Protein AF-A0A067Q78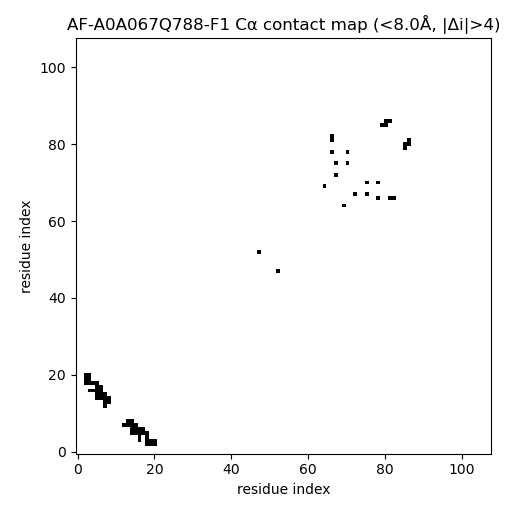8-F1 (afdb_monomer)

Organism: NCBI:txid933084

Mean predicted aligned error: 16.82 Å

Sequence (108 aa):
LLEHNPKINWQTYTLNLSRCPDTCQNQQGPISVQEEEHPAIIAVRAHGNKSIELAEKAVQGQKKKTLEEMVPREYWKYQRIFEKKASECFPIKHPWDNAIELKEGWKP

pLDDT: mean 80.87, std 11.92, range [52.56, 94.69]

Radius of gyration: 24.67 Å; Cα contacts (8 Å, |Δi|>4): 37; chains: 1; bounding box: 43×55×53 Å

Foldseek 3Di:
DQAQDWDADPVVRDTHRPRHDPPDPCPPDPPPPPPDPDPPDDPPPPDDDPVVVVVVVVCVPDDDDDLPRVDDPVCVVVSVCVDPVNVPDDDDDDPPDDDDDDDPPDDD

Secondary structure (DSSP, 8-state):
--TTPPEEETTTTEEE-----TT----------------S------PPPHHHHHHHHHHTTPPPPPHHHHS-GGGGGGHHHHSHHHHTSPPPP-TTPPP--PPTT---

Solvent-accessible surface area (backbone atoms only — not comparable to full-atom values): 7650 Å² total; per-residue (Å²): 134,74,69,68,48,61,51,71,39,83,89,79,72,44,80,39,80,83,36,71,56,92,86,55,86,75,76,74,63,84,80,79,75,73,87,67,82,75,65,97,69,78,81,77,73,86,65,77,53,75,68,51,57,50,52,51,57,66,49,64,88,58,79,84,74,53,68,76,77,69,45,59,79,92,49,54,93,49,47,66,60,74,35,69,76,50,62,72,48,80,75,82,89,52,97,83,59,83,77,88,81,77,62,90,90,72,76,136

Structure (mmCIF, N/CA/C/O backbone):
data_AF-A0A067Q788-F1
#
_entry.id   AF-A0A067Q788-F1
#
loop_
_atom_site.group_PDB
_atom_site.id
_atom_site.type_symbol
_atom_site.label_atom_id
_atom_site.label_alt_id
_atom_site.label_comp_id
_atom_site.label_asym_id
_atom_site.label_entity_id
_atom_site.label_seq_id
_atom_site.pdbx_PDB_ins_code
_atom_site.Cartn_x
_atom_site.Cartn_y
_atom_site.Cartn_z
_atom_site.occupancy
_atom_site.B_iso_or_equiv
_atom_site.auth_seq_id
_atom_site.auth_comp_id
_atom_site.auth_asym_id
_atom_site.auth_atom_id
_atom_site.pdbx_PDB_model_num
ATOM 1 N N . LEU A 1 1 ? -17.275 17.639 -16.705 1.00 56.12 1 LEU A N 1
ATOM 2 C CA . LEU A 1 1 ? -16.459 16.461 -17.097 1.00 56.12 1 LEU A CA 1
ATOM 3 C C . LEU A 1 1 ? -15.818 16.568 -18.487 1.00 56.12 1 LEU A C 1
ATOM 5 O O . LEU A 1 1 ? -15.053 15.679 -18.820 1.00 56.12 1 LEU A O 1
ATOM 9 N N . LEU A 1 2 ? -16.106 17.595 -19.303 1.00 68.25 2 LEU A N 1
ATOM 10 C CA . LEU A 1 2 ? -15.483 17.772 -20.632 1.00 68.25 2 LEU A CA 1
ATOM 11 C C . LEU A 1 2 ? -14.342 18.801 -20.650 1.00 68.25 2 LEU A C 1
ATOM 13 O O . LEU A 1 2 ? -13.524 18.797 -21.569 1.00 68.25 2 LEU A O 1
ATOM 17 N N . GLU A 1 3 ? -14.308 19.682 -19.656 1.00 74.19 3 GLU A N 1
ATOM 18 C CA . GLU A 1 3 ? -13.298 20.725 -19.502 1.00 74.19 3 GLU A CA 1
ATOM 19 C C . GLU A 1 3 ? -12.023 20.139 -18.893 1.00 74.19 3 GLU A C 1
ATOM 21 O O . GLU A 1 3 ? -12.096 19.221 -18.079 1.00 74.19 3 GLU A O 1
ATOM 26 N N . HIS A 1 4 ? -10.865 20.654 -19.306 1.00 75.44 4 HIS A N 1
ATOM 27 C CA . HIS A 1 4 ? -9.527 20.231 -18.872 1.00 75.44 4 HIS A CA 1
ATOM 28 C C . HIS A 1 4 ? -9.091 18.816 -19.250 1.00 75.44 4 HIS A C 1
ATOM 30 O O . HIS A 1 4 ? -7.978 18.409 -18.919 1.00 75.44 4 HIS A O 1
ATOM 36 N N . ASN A 1 5 ? -9.903 18.078 -20.004 1.00 82.31 5 ASN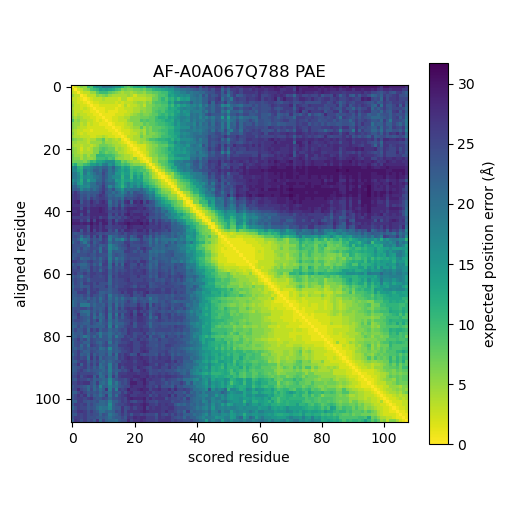 A N 1
ATOM 37 C CA . ASN A 1 5 ? -9.512 16.746 -20.437 1.00 82.31 5 ASN A CA 1
ATOM 38 C C . ASN A 1 5 ? -8.444 16.822 -21.542 1.00 82.31 5 ASN A C 1
ATOM 40 O O . ASN A 1 5 ? -8.693 17.435 -22.590 1.00 82.31 5 ASN A O 1
ATOM 44 N N . PRO A 1 6 ? -7.288 16.157 -21.371 1.00 84.06 6 PRO A N 1
ATOM 45 C CA . PRO A 1 6 ? -6.307 16.034 -22.437 1.00 84.06 6 PRO A CA 1
ATOM 46 C C . PRO A 1 6 ? -6.881 15.234 -23.610 1.00 84.06 6 PRO A C 1
ATOM 48 O O . PRO A 1 6 ? -7.666 14.299 -23.440 1.00 84.06 6 PRO A O 1
ATOM 51 N N . LYS A 1 7 ? -6.435 15.560 -24.823 1.00 83.94 7 LYS A N 1
ATOM 52 C CA . LYS A 1 7 ? -6.546 14.655 -25.969 1.00 83.94 7 LYS A CA 1
ATOM 53 C C . LYS A 1 7 ? -5.343 13.720 -25.936 1.00 83.94 7 LYS A C 1
ATOM 55 O O . LYS A 1 7 ? -4.210 14.184 -26.051 1.00 83.94 7 LYS A O 1
ATOM 60 N N . ILE A 1 8 ? -5.600 12.427 -25.766 1.00 90.12 8 ILE A N 1
ATOM 61 C CA . ILE A 1 8 ? -4.570 11.386 -25.725 1.00 90.12 8 ILE A CA 1
ATOM 62 C C . ILE A 1 8 ? -4.675 10.557 -27.003 1.00 90.12 8 ILE A C 1
ATOM 64 O O . ILE A 1 8 ? -5.757 10.069 -27.333 1.00 90.12 8 ILE A O 1
ATOM 68 N N . ASN A 1 9 ? -3.559 10.387 -27.708 1.00 87.81 9 ASN A N 1
ATOM 69 C CA . ASN A 1 9 ? -3.432 9.420 -28.790 1.00 87.81 9 ASN A CA 1
ATOM 70 C C . ASN A 1 9 ? -2.414 8.348 -28.388 1.00 87.81 9 ASN A C 1
ATOM 72 O O . ASN A 1 9 ? -1.215 8.605 -28.318 1.00 87.81 9 ASN A O 1
ATOM 76 N N . TRP A 1 10 ? -2.916 7.138 -28.149 1.00 88.56 10 TRP A N 1
ATOM 77 C CA . TRP A 1 10 ? -2.119 5.990 -27.720 1.00 88.56 10 TRP A CA 1
ATOM 78 C C . TRP A 1 10 ? -1.291 5.352 -28.841 1.00 88.56 10 TRP A C 1
ATOM 80 O O . TRP A 1 10 ? -0.302 4.697 -28.547 1.00 88.56 10 TRP A O 1
ATOM 90 N N . GLN A 1 11 ? -1.664 5.539 -30.111 1.00 85.25 11 GLN A N 1
ATOM 91 C CA . GLN A 1 11 ? -0.912 4.994 -31.249 1.00 85.25 11 GLN A CA 1
ATOM 92 C C . GLN A 1 11 ? 0.338 5.823 -31.538 1.00 85.25 11 GLN A C 1
ATOM 94 O O . GLN A 1 11 ? 1.384 5.283 -31.879 1.00 85.25 11 GLN A O 1
ATOM 99 N N . THR A 1 12 ? 0.224 7.142 -31.391 1.00 90.38 12 THR A N 1
ATOM 100 C CA . THR A 1 12 ? 1.338 8.073 -31.598 1.00 90.38 12 THR A CA 1
ATOM 101 C C . THR A 1 12 ? 2.015 8.487 -30.295 1.00 90.38 12 THR A C 1
ATOM 103 O O . THR A 1 12 ? 2.940 9.289 -30.335 1.00 90.38 12 THR A O 1
ATOM 106 N N . TYR A 1 13 ? 1.539 7.991 -29.147 1.00 76.94 13 TYR A N 1
ATOM 107 C CA . TYR A 1 13 ? 2.001 8.364 -27.805 1.00 76.94 13 TYR A CA 1
ATOM 108 C C . TYR A 1 13 ? 2.017 9.881 -27.559 1.00 76.94 13 TYR A C 1
ATOM 110 O O . TYR A 1 13 ? 2.940 10.418 -26.950 1.00 76.94 13 TYR A O 1
ATOM 118 N N . THR A 1 14 ? 0.989 10.594 -28.029 1.00 82.94 14 THR A N 1
ATOM 119 C CA . THR A 1 14 ? 0.900 12.051 -27.864 1.00 82.94 14 THR A CA 1
ATOM 120 C C . THR A 1 14 ? -0.164 12.445 -26.846 1.00 82.94 14 THR A C 1
ATOM 122 O O . THR A 1 14 ? -1.265 11.890 -26.806 1.00 82.94 14 THR A O 1
ATOM 125 N N . LEU A 1 15 ? 0.169 13.444 -26.025 1.00 83.56 15 LEU A N 1
ATOM 126 C CA . LEU A 1 15 ? -0.716 14.050 -25.035 1.00 83.56 15 LEU A CA 1
ATOM 127 C C . LEU A 1 15 ? -0.821 15.546 -25.321 1.00 83.56 15 LEU A C 1
ATOM 129 O O . LEU A 1 15 ? 0.186 16.245 -25.386 1.00 83.56 15 LEU A O 1
ATOM 133 N N . ASN A 1 16 ? -2.044 16.045 -25.495 1.00 80.81 16 ASN A N 1
ATOM 134 C CA . ASN A 1 16 ? -2.282 17.440 -25.840 1.00 80.81 16 ASN A CA 1
ATOM 135 C C . ASN A 1 16 ? -3.334 18.084 -24.923 1.00 80.81 16 ASN A C 1
ATOM 137 O O . ASN A 1 16 ? -4.472 17.621 -24.833 1.00 80.81 16 ASN A O 1
ATOM 141 N N . LEU A 1 17 ? -2.961 19.189 -24.278 1.00 76.69 17 LEU A N 1
ATOM 142 C CA . LEU A 1 17 ? -3.788 19.930 -23.319 1.00 76.69 17 LEU A CA 1
ATOM 143 C C . LEU A 1 17 ? -4.579 21.065 -24.000 1.00 76.69 17 LEU A C 1
ATOM 145 O O . LEU A 1 17 ? -4.540 22.211 -23.573 1.00 76.69 17 LEU A O 1
ATOM 149 N N . SER A 1 18 ? -5.298 20.752 -25.082 1.00 75.31 18 SER A N 1
ATOM 150 C CA . SER A 1 18 ? -6.018 21.745 -25.911 1.00 75.31 18 SER A CA 1
ATOM 151 C C . SER A 1 18 ? -7.383 22.190 -25.379 1.00 75.31 18 SER A C 1
ATOM 153 O O . SER A 1 18 ? -8.029 23.020 -26.012 1.00 75.31 18 SER A O 1
ATOM 155 N N . ARG A 1 19 ? -7.877 21.629 -24.269 1.00 75.50 19 ARG A N 1
ATOM 156 C CA . ARG A 1 19 ? -9.241 21.885 -23.769 1.00 75.50 19 ARG A CA 1
ATOM 157 C C . ARG A 1 19 ? -9.229 22.657 -22.449 1.00 75.50 19 ARG A C 1
ATOM 159 O O . ARG A 1 19 ? -9.648 22.126 -21.426 1.00 75.50 19 ARG A O 1
ATOM 166 N N . CYS A 1 20 ? -8.743 23.894 -22.474 1.00 75.94 20 CYS A N 1
ATOM 167 C CA . CYS A 1 20 ? -8.823 24.823 -21.345 1.00 75.94 20 CYS A CA 1
ATOM 168 C C . CYS A 1 20 ? -9.952 25.840 -21.620 1.00 75.94 20 CYS A C 1
ATOM 170 O O . CYS A 1 20 ? -9.874 26.508 -22.649 1.00 75.94 20 CYS A O 1
ATOM 172 N N . PRO A 1 21 ? -11.020 25.924 -20.802 1.00 79.00 21 PRO A N 1
ATOM 173 C CA . PRO A 1 21 ? -12.054 26.944 -20.965 1.00 79.00 21 PRO A CA 1
ATOM 174 C C . PRO A 1 21 ? -11.510 28.336 -20.613 1.00 79.00 21 PRO A C 1
ATOM 176 O O . PRO A 1 21 ? -10.644 28.463 -19.749 1.00 79.00 21 PRO A O 1
ATOM 179 N N . ASP A 1 22 ? -12.067 29.386 -21.220 1.00 74.88 22 ASP A N 1
ATOM 180 C CA . ASP A 1 22 ? -11.625 30.779 -21.014 1.00 74.88 22 ASP A CA 1
ATOM 181 C C . ASP A 1 22 ? -11.846 31.283 -19.577 1.00 74.88 22 ASP A C 1
ATOM 183 O O . ASP A 1 22 ? -11.195 32.220 -19.118 1.00 74.88 22 ASP A O 1
ATOM 187 N N . THR A 1 23 ? -12.748 30.642 -18.832 1.00 79.19 23 THR A N 1
ATOM 188 C CA . THR A 1 23 ? -12.967 30.888 -17.400 1.00 79.19 23 THR A CA 1
ATOM 189 C C . THR A 1 23 ? -11.885 30.268 -16.513 1.00 79.19 23 THR A C 1
ATOM 191 O O . THR A 1 23 ? -11.885 30.495 -15.300 1.00 79.19 23 THR A O 1
ATOM 194 N N . CYS A 1 24 ? -10.961 29.482 -17.075 1.00 75.19 24 CYS A N 1
ATOM 195 C CA . CYS A 1 24 ? -9.891 28.872 -16.309 1.00 75.19 24 CYS A CA 1
ATOM 196 C C . CYS A 1 24 ? -8.857 29.920 -15.890 1.00 75.19 24 CYS A C 1
ATOM 198 O O . CYS A 1 24 ? -8.154 30.512 -16.705 1.00 75.19 24 CYS A O 1
ATOM 200 N N . GLN A 1 25 ? -8.706 30.092 -14.580 1.00 72.38 25 GLN A N 1
ATOM 201 C CA . GLN A 1 25 ? -7.728 31.006 -13.986 1.00 72.38 25 GLN A CA 1
ATOM 202 C C . GLN A 1 25 ? -6.288 30.474 -14.041 1.00 72.38 25 GLN A C 1
ATOM 204 O O . GLN A 1 25 ? -5.364 31.144 -13.581 1.00 72.38 25 GLN A O 1
ATOM 209 N N . ASN A 1 26 ? -6.071 29.283 -14.605 1.00 67.25 26 ASN A N 1
ATOM 210 C CA . ASN A 1 26 ? -4.745 28.709 -14.766 1.00 67.25 26 ASN A CA 1
ATOM 211 C C . ASN A 1 26 ? -4.087 29.272 -16.036 1.00 67.25 26 ASN A C 1
ATOM 213 O O . ASN A 1 26 ? -3.987 28.608 -17.062 1.00 67.25 26 ASN A O 1
ATOM 217 N N . GLN A 1 27 ? -3.665 30.537 -15.964 1.00 62.28 27 GLN A N 1
ATOM 218 C CA . GLN A 1 27 ? -2.982 31.262 -17.046 1.00 62.28 27 GLN A CA 1
ATOM 219 C C . GLN A 1 27 ? -1.497 30.895 -17.170 1.00 62.28 27 GLN A C 1
ATOM 221 O O . GLN A 1 27 ? -0.714 31.627 -17.775 1.00 62.28 27 GLN A O 1
ATOM 226 N N . GLN A 1 28 ? -1.078 29.785 -16.563 1.00 62.44 28 GLN A N 1
ATOM 227 C CA . GLN A 1 28 ? 0.277 29.289 -16.722 1.00 62.44 28 GLN A CA 1
ATOM 228 C C . GLN A 1 28 ? 0.410 28.860 -18.183 1.00 62.44 28 GLN A C 1
ATOM 230 O O . GLN A 1 28 ? -0.128 27.833 -18.598 1.00 62.44 28 GLN A O 1
ATOM 235 N N . GLY A 1 29 ? 1.073 29.702 -18.981 1.00 59.28 29 GLY A N 1
ATOM 236 C CA . GLY A 1 29 ? 1.509 29.339 -20.322 1.00 59.28 29 GLY A CA 1
ATOM 237 C C . GLY A 1 29 ? 2.316 28.036 -20.286 1.00 59.28 29 GLY A C 1
ATOM 238 O O . GLY A 1 29 ? 2.701 27.581 -19.204 1.00 59.28 29 GLY A O 1
ATOM 239 N N . PRO A 1 30 ? 2.569 27.407 -21.447 1.00 58.41 30 PRO A N 1
ATOM 240 C CA . PRO A 1 30 ? 3.397 26.210 -21.496 1.00 58.41 30 PRO A CA 1
ATOM 241 C C . PRO A 1 30 ? 4.678 26.469 -20.706 1.00 58.41 30 PRO A C 1
ATOM 243 O O . PRO A 1 30 ? 5.378 27.449 -20.957 1.00 58.41 30 PRO A O 1
ATOM 246 N N . ILE A 1 31 ? 4.929 25.630 -19.699 1.00 58.09 31 ILE A N 1
ATOM 247 C CA . ILE A 1 31 ? 6.154 25.703 -18.913 1.00 58.09 31 ILE A CA 1
ATOM 248 C C . ILE A 1 31 ? 7.289 25.524 -19.914 1.00 58.09 31 ILE A C 1
ATOM 250 O O . ILE A 1 31 ? 7.437 24.451 -20.500 1.00 58.09 31 ILE A O 1
ATOM 254 N N . SER A 1 32 ? 8.059 26.584 -20.140 1.00 52.56 32 SER A N 1
ATOM 255 C CA . SER A 1 32 ? 9.314 26.509 -20.871 1.00 52.56 32 SER A CA 1
ATOM 256 C C . SER A 1 32 ? 10.267 25.694 -20.008 1.00 52.56 32 SER A C 1
ATOM 258 O O . SER A 1 32 ? 10.936 26.237 -19.130 1.00 52.56 32 SER A O 1
ATOM 260 N N . VAL A 1 33 ? 10.267 24.374 -20.192 1.00 56.91 33 VAL A N 1
ATOM 261 C CA . VAL A 1 33 ? 11.291 23.513 -19.609 1.00 56.91 33 VAL A CA 1
ATOM 262 C C . VAL A 1 33 ? 12.580 23.916 -20.307 1.00 56.91 33 VAL A C 1
ATOM 264 O O . VAL A 1 33 ? 12.785 23.601 -21.475 1.00 56.91 33 VAL A O 1
ATOM 267 N N . GLN A 1 34 ? 13.398 24.713 -19.626 1.00 58.59 34 GLN A N 1
ATOM 268 C CA . GLN A 1 34 ? 14.776 24.903 -20.041 1.00 58.59 34 GLN A CA 1
ATOM 269 C C . GLN A 1 34 ? 15.405 23.512 -19.990 1.00 58.59 34 GLN A C 1
ATOM 271 O O . GLN A 1 34 ? 15.327 22.836 -18.962 1.00 58.59 34 GLN A O 1
ATOM 276 N N . GLU A 1 35 ? 15.904 23.044 -21.131 1.00 57.28 35 GLU A N 1
ATOM 277 C CA . GLU A 1 35 ? 16.574 21.753 -21.273 1.00 57.28 35 GLU A CA 1
ATOM 278 C C . GLU A 1 35 ? 17.938 21.862 -20.578 1.00 57.28 35 GLU A C 1
ATOM 280 O O . GLU A 1 35 ? 18.983 22.045 -21.191 1.00 57.28 35 GLU A O 1
ATOM 285 N N . GLU A 1 36 ? 17.897 21.888 -19.249 1.00 62.00 36 GLU A N 1
ATOM 286 C CA . GLU A 1 36 ? 19.062 21.890 -18.378 1.00 62.00 36 GLU A CA 1
ATOM 287 C C . GLU A 1 36 ? 19.654 20.481 -18.445 1.00 62.00 36 GLU A C 1
ATOM 289 O O . GLU A 1 36 ? 19.032 19.532 -17.954 1.00 62.00 36 GLU A O 1
ATOM 294 N N . GLU A 1 37 ? 20.822 20.337 -19.086 1.00 61.69 37 GLU A N 1
ATOM 295 C CA . GLU A 1 37 ? 21.521 19.058 -19.229 1.00 61.69 37 GLU A CA 1
ATOM 296 C C . GLU A 1 37 ? 21.561 18.319 -17.889 1.00 61.69 37 GLU A C 1
ATOM 298 O O . GLU A 1 37 ? 22.189 18.748 -16.918 1.00 61.69 37 GLU A O 1
ATOM 303 N N . HIS A 1 38 ? 20.826 17.212 -17.816 1.00 56.19 38 HIS A N 1
ATOM 304 C CA . HIS A 1 38 ? 20.697 16.459 -16.584 1.00 56.19 38 HIS A CA 1
ATOM 305 C C . HIS A 1 38 ? 22.046 15.811 -16.249 1.00 56.19 38 HIS A C 1
ATOM 307 O O . HIS A 1 38 ? 22.535 14.990 -17.032 1.00 56.19 38 HIS A O 1
ATOM 313 N N . PRO A 1 39 ? 22.666 16.121 -15.095 1.00 61.84 39 PRO A N 1
ATOM 314 C CA . PRO A 1 39 ? 23.880 15.434 -14.694 1.00 61.84 39 PRO A CA 1
ATOM 315 C C . PRO A 1 39 ? 23.571 13.943 -14.522 1.00 61.84 39 PRO A C 1
ATOM 317 O O . PRO A 1 39 ? 22.582 13.572 -13.890 1.00 61.84 39 PRO A O 1
ATOM 320 N N . ALA A 1 40 ? 24.449 13.085 -15.047 1.00 65.06 40 ALA A N 1
ATOM 321 C CA . ALA A 1 40 ? 24.305 11.623 -15.051 1.00 65.06 40 ALA A CA 1
ATOM 322 C C . ALA A 1 40 ? 24.162 10.980 -13.652 1.00 65.06 40 ALA A C 1
ATOM 324 O O . ALA A 1 40 ? 23.937 9.777 -13.539 1.00 65.06 40 ALA A O 1
ATOM 325 N N . ILE A 1 41 ? 24.293 11.762 -12.577 1.00 62.22 41 ILE A N 1
ATOM 326 C CA . ILE A 1 41 ? 24.146 11.320 -11.194 1.00 62.22 41 ILE A CA 1
ATOM 327 C C . ILE A 1 41 ? 23.258 12.329 -10.462 1.00 62.22 41 ILE A C 1
ATOM 329 O O . ILE A 1 41 ? 23.723 13.352 -9.957 1.00 62.22 41 ILE A O 1
ATOM 333 N N . ILE A 1 42 ? 21.964 12.023 -10.374 1.00 61.66 42 ILE A N 1
ATOM 334 C CA . ILE A 1 42 ? 21.065 12.704 -9.442 1.00 61.66 42 ILE A CA 1
ATOM 335 C C . ILE A 1 42 ? 21.396 12.156 -8.055 1.00 61.66 42 ILE A C 1
ATOM 337 O O . ILE A 1 42 ? 21.022 11.036 -7.707 1.00 61.66 42 ILE A O 1
ATOM 341 N N . ALA A 1 43 ? 22.104 12.939 -7.243 1.00 63.12 43 ALA A N 1
ATOM 342 C CA . ALA A 1 43 ? 22.204 12.666 -5.818 1.00 63.12 43 ALA A CA 1
ATOM 343 C C . ALA A 1 43 ? 20.811 12.867 -5.203 1.00 63.12 43 ALA A C 1
ATOM 345 O O . ALA A 1 43 ? 20.452 13.971 -4.790 1.00 63.12 43 ALA A O 1
ATOM 346 N N . VAL A 1 44 ? 19.998 11.806 -5.181 1.00 59.75 44 VAL A N 1
ATOM 347 C CA . VAL A 1 44 ? 18.705 11.804 -4.495 1.00 59.75 44 VAL A CA 1
ATOM 348 C C . VAL A 1 44 ? 19.003 11.942 -3.012 1.00 59.75 44 VAL A C 1
ATOM 350 O O . VAL A 1 44 ? 19.297 10.980 -2.306 1.00 59.75 44 VAL A O 1
ATOM 353 N N . ARG A 1 45 ? 18.988 13.182 -2.532 1.00 57.62 45 ARG A N 1
ATOM 354 C CA . ARG A 1 45 ? 19.052 13.479 -1.109 1.00 57.62 45 ARG A CA 1
ATOM 355 C C . ARG A 1 45 ? 17.774 12.890 -0.514 1.00 57.62 45 ARG A C 1
ATOM 357 O O . ARG A 1 45 ? 16.707 13.468 -0.686 1.00 57.62 45 ARG A O 1
ATOM 364 N N . ALA A 1 46 ? 17.874 11.726 0.128 1.00 64.69 46 ALA A N 1
ATOM 365 C CA . ALA A 1 46 ? 16.755 11.022 0.757 1.00 64.69 46 ALA A CA 1
ATOM 366 C C . ALA A 1 46 ? 16.281 11.741 2.035 1.00 64.69 46 ALA A C 1
ATOM 368 O O . ALA A 1 46 ? 16.195 11.154 3.108 1.00 64.69 46 ALA A O 1
ATOM 369 N N . HIS A 1 47 ? 16.025 13.046 1.942 1.00 68.19 47 HIS A N 1
ATOM 370 C CA . HIS A 1 47 ? 15.276 13.756 2.966 1.00 68.19 47 HIS A CA 1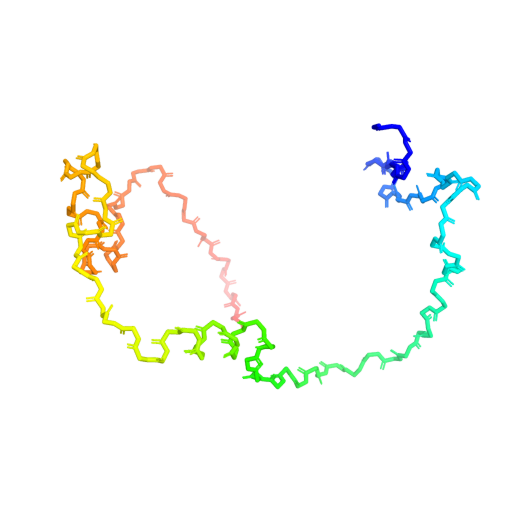
ATOM 371 C C . HIS A 1 47 ? 13.808 13.390 2.795 1.00 68.19 47 HIS A C 1
ATOM 373 O O . HIS A 1 47 ? 13.292 13.383 1.674 1.00 68.19 47 HIS A O 1
ATOM 379 N N . GLY A 1 48 ? 13.139 13.073 3.902 1.00 75.38 48 GLY A N 1
ATOM 380 C CA . GLY A 1 48 ? 11.693 12.894 3.893 1.00 75.38 48 GLY A CA 1
ATOM 381 C C . GLY A 1 48 ? 11.021 14.135 3.304 1.00 75.38 48 GLY A C 1
ATOM 382 O O . GLY A 1 48 ? 11.446 15.265 3.544 1.00 75.38 48 GLY A O 1
ATOM 383 N N . ASN A 1 49 ? 9.989 13.940 2.485 1.00 84.00 49 ASN A N 1
ATOM 384 C CA . ASN A 1 49 ? 9.229 15.072 1.967 1.00 84.00 49 ASN A CA 1
ATOM 385 C C . ASN A 1 49 ? 8.420 15.739 3.103 1.00 84.00 49 ASN A C 1
ATOM 387 O O . ASN A 1 49 ? 8.222 15.168 4.178 1.00 84.00 49 ASN A O 1
ATOM 391 N N . LYS A 1 50 ? 7.894 16.945 2.858 1.00 90.75 50 LYS A N 1
ATOM 392 C CA . LYS A 1 50 ? 7.068 17.660 3.848 1.00 90.75 50 LYS A CA 1
ATOM 393 C C . LYS A 1 50 ? 5.840 16.872 4.307 1.00 90.75 50 LYS A C 1
ATOM 395 O O . LYS A 1 50 ? 5.419 17.034 5.447 1.00 90.75 50 LYS A O 1
ATOM 400 N N . SER A 1 51 ? 5.300 15.993 3.462 1.00 87.94 51 SER A N 1
ATOM 401 C CA . SER A 1 51 ? 4.198 15.108 3.848 1.00 87.94 51 SER A CA 1
ATOM 402 C C . SER A 1 51 ? 4.618 14.085 4.908 1.00 87.94 51 SER A C 1
ATOM 404 O O . SER A 1 51 ? 3.832 13.819 5.813 1.00 87.94 51 SER A O 1
ATOM 406 N N . ILE A 1 52 ? 5.836 13.537 4.827 1.00 89.38 52 ILE A N 1
ATOM 407 C CA . ILE A 1 52 ? 6.390 12.620 5.834 1.00 89.38 52 ILE A CA 1
ATOM 408 C C . ILE A 1 52 ? 6.582 13.365 7.158 1.00 89.38 52 ILE A C 1
ATOM 410 O O . ILE A 1 52 ? 6.069 12.911 8.177 1.00 89.38 52 ILE A O 1
ATOM 414 N N . GLU A 1 53 ? 7.209 14.549 7.138 1.00 91.06 53 GLU A N 1
ATOM 415 C CA . GLU A 1 53 ? 7.394 15.367 8.351 1.00 91.06 53 GLU A CA 1
ATOM 416 C C . GLU A 1 53 ? 6.053 15.681 9.046 1.00 91.06 53 GLU A C 1
ATOM 418 O O . GLU A 1 53 ? 5.943 15.624 10.272 1.00 91.06 53 GLU A O 1
ATOM 423 N N . LEU A 1 54 ? 5.020 16.033 8.271 1.00 93.38 54 LEU A N 1
ATOM 424 C CA . LEU A 1 54 ? 3.683 16.325 8.798 1.00 93.38 54 LEU A CA 1
ATOM 425 C C . LEU A 1 54 ? 3.020 15.079 9.396 1.00 93.38 54 LEU A C 1
ATOM 427 O O . LEU A 1 54 ? 2.428 15.170 10.472 1.00 93.38 54 LEU A O 1
ATOM 431 N N . ALA A 1 55 ? 3.137 13.925 8.734 1.00 90.31 55 ALA A N 1
ATOM 432 C CA . ALA A 1 55 ? 2.604 12.663 9.237 1.00 90.31 55 ALA A CA 1
ATOM 433 C C . ALA A 1 55 ? 3.284 12.246 10.551 1.00 90.31 55 ALA A C 1
ATOM 435 O O . ALA A 1 55 ? 2.603 11.876 11.507 1.00 90.31 55 ALA A O 1
ATOM 436 N N . GLU A 1 56 ? 4.609 12.373 10.641 1.00 89.81 56 GLU A N 1
ATOM 437 C CA . GLU A 1 56 ? 5.367 12.084 11.862 1.00 89.81 56 GLU A CA 1
ATOM 438 C C . GLU A 1 56 ? 4.952 13.001 13.015 1.00 89.81 56 GLU A C 1
ATOM 440 O O . GLU A 1 56 ? 4.655 12.516 14.108 1.00 89.81 56 GLU A O 1
ATOM 445 N N . LYS A 1 57 ? 4.857 14.315 12.773 1.00 93.00 57 LYS A N 1
ATOM 446 C CA . LYS A 1 57 ? 4.390 15.286 13.777 1.00 93.00 57 LYS A CA 1
ATOM 447 C C . LYS A 1 57 ? 2.965 15.008 14.239 1.00 93.00 57 LYS A C 1
ATOM 449 O O . LYS A 1 57 ? 2.683 15.144 15.423 1.00 93.00 57 LYS A O 1
ATOM 454 N N . ALA A 1 58 ? 2.073 14.601 13.337 1.00 89.62 58 ALA A N 1
ATOM 455 C CA . ALA A 1 58 ? 0.709 14.241 13.709 1.00 89.62 58 ALA A CA 1
ATOM 456 C C . ALA A 1 58 ? 0.678 13.016 14.636 1.00 89.62 58 ALA A C 1
ATOM 458 O O . ALA A 1 58 ? -0.164 12.944 15.528 1.00 89.62 58 ALA A O 1
ATOM 459 N N . VAL A 1 59 ? 1.593 12.062 14.446 1.00 87.75 59 VAL A N 1
ATOM 460 C CA . VAL A 1 59 ? 1.703 10.851 15.274 1.00 87.75 59 VAL A CA 1
ATOM 461 C C . VAL A 1 59 ? 2.421 11.119 16.607 1.00 87.75 59 VAL A C 1
ATOM 463 O O . VAL A 1 59 ? 2.152 10.419 17.586 1.00 87.75 59 VAL A O 1
ATOM 466 N N . GLN A 1 60 ? 3.286 12.138 16.696 1.00 82.19 60 GLN A N 1
ATOM 467 C CA . GLN A 1 60 ? 3.963 12.535 17.938 1.00 82.19 60 GLN A CA 1
ATOM 468 C C . GLN A 1 60 ? 2.939 12.904 19.029 1.00 82.19 60 GLN A C 1
ATOM 470 O O . GLN A 1 60 ? 2.288 13.941 18.981 1.00 82.19 60 GLN A O 1
ATOM 475 N N . GLY A 1 61 ? 2.796 12.030 20.031 1.00 81.25 61 GLY A N 1
ATOM 476 C CA . GLY A 1 61 ? 1.871 12.201 21.160 1.00 81.25 61 GLY A CA 1
ATOM 477 C C . GLY A 1 61 ? 0.584 11.374 21.074 1.00 81.25 61 GLY A C 1
ATOM 478 O O . GLY A 1 61 ? -0.130 11.265 22.071 1.00 81.25 61 GLY A O 1
ATOM 479 N N . GLN A 1 62 ? 0.301 10.725 19.940 1.00 82.69 62 GLN A N 1
ATOM 480 C CA . GLN A 1 62 ? -0.801 9.767 19.851 1.00 82.69 62 GLN A CA 1
ATOM 481 C C . GLN A 1 62 ? -0.399 8.416 20.456 1.00 82.69 62 GLN A C 1
ATOM 483 O O . GLN A 1 62 ? 0.704 7.910 20.240 1.00 82.69 62 GLN A O 1
ATOM 488 N N . LYS A 1 63 ? -1.314 7.796 21.210 1.00 85.56 63 LYS A N 1
ATOM 489 C CA . LYS A 1 63 ? -1.127 6.422 21.692 1.00 85.56 63 LYS A CA 1
ATOM 490 C C . LYS A 1 63 ? -1.262 5.461 20.511 1.00 85.56 63 LYS A C 1
ATOM 492 O O . LYS A 1 63 ? -2.161 5.616 19.685 1.00 85.56 63 LYS A O 1
ATOM 497 N N . LYS A 1 64 ? -0.387 4.456 20.441 1.00 84.62 64 LYS A N 1
ATOM 498 C CA . LYS A 1 64 ? -0.525 3.367 19.467 1.00 84.62 64 LYS A CA 1
ATOM 499 C C . LYS A 1 64 ? -1.819 2.615 19.776 1.00 84.62 64 LYS A C 1
ATOM 501 O O . LYS A 1 64 ? -1.956 2.085 20.876 1.00 84.62 64 LYS A O 1
ATOM 506 N N . LYS A 1 65 ? -2.751 2.617 18.825 1.00 87.81 65 LYS A N 1
ATOM 507 C CA . LYS A 1 65 ? -3.997 1.848 18.908 1.00 87.81 65 LYS A CA 1
ATOM 508 C C . LYS A 1 65 ? -3.683 0.355 18.899 1.00 87.81 65 LYS A C 1
ATOM 510 O O . LYS A 1 65 ? -2.691 -0.057 18.290 1.00 87.81 65 LYS A O 1
ATOM 515 N N . THR A 1 66 ? -4.506 -0.441 19.573 1.00 89.56 66 THR A N 1
ATOM 516 C CA . THR A 1 66 ? -4.392 -1.902 19.482 1.00 89.56 66 THR A CA 1
ATOM 517 C C . THR A 1 66 ? -4.894 -2.385 18.123 1.00 89.56 66 THR A C 1
ATOM 519 O O . THR A 1 66 ? -5.572 -1.661 17.390 1.00 89.56 66 THR A O 1
ATOM 522 N N . LEU A 1 67 ? -4.549 -3.617 17.754 1.00 85.06 67 LEU A N 1
ATOM 523 C CA . LEU A 1 67 ? -4.937 -4.170 16.460 1.00 85.06 67 LEU A CA 1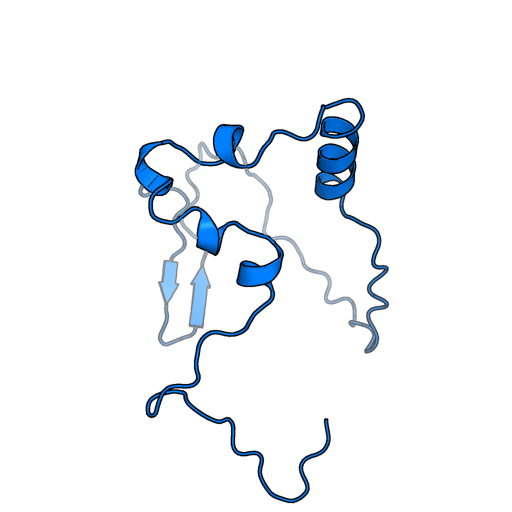
ATOM 524 C C . LEU A 1 67 ? -6.465 -4.319 16.357 1.00 85.06 67 LEU A C 1
ATOM 526 O O . LEU A 1 67 ? -7.036 -4.050 15.306 1.00 85.06 67 LEU A O 1
ATOM 530 N N . GLU A 1 68 ? -7.134 -4.640 17.463 1.00 86.75 68 GLU A N 1
ATOM 531 C CA . GLU A 1 68 ? -8.593 -4.739 17.570 1.00 86.75 68 GLU A CA 1
ATOM 532 C C . GLU A 1 68 ? -9.290 -3.384 17.387 1.00 86.75 68 GLU A C 1
ATOM 534 O O . GLU A 1 68 ? -10.390 -3.329 16.842 1.00 86.75 68 GLU A O 1
ATOM 539 N N . GLU A 1 69 ? -8.657 -2.291 17.824 1.00 90.50 69 GLU A N 1
ATOM 540 C CA . GLU A 1 69 ? -9.154 -0.924 17.623 1.00 90.50 69 GLU A CA 1
ATOM 541 C C . GLU A 1 69 ? -8.909 -0.420 16.195 1.00 90.50 69 GLU A C 1
ATOM 543 O O . GLU A 1 69 ? -9.675 0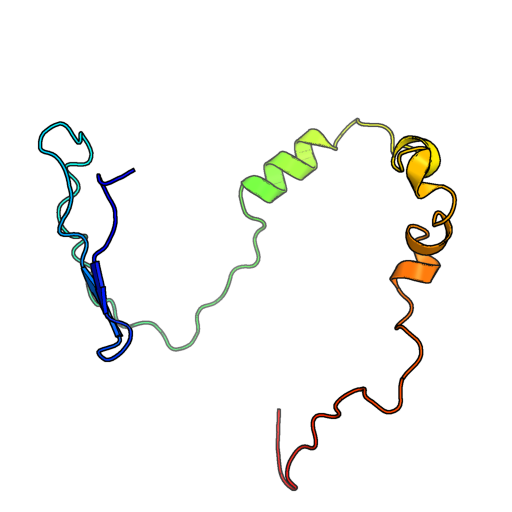.397 15.683 1.00 90.50 69 GLU A O 1
ATOM 548 N N . MET A 1 70 ? -7.819 -0.864 15.561 1.00 89.81 70 MET A N 1
ATOM 549 C CA . MET A 1 70 ? -7.468 -0.473 14.194 1.00 89.81 70 MET A CA 1
ATOM 550 C C . MET A 1 70 ? -8.262 -1.239 13.137 1.00 89.81 70 MET A C 1
ATOM 552 O O . MET A 1 70 ? -8.595 -0.667 12.099 1.00 89.81 70 MET A O 1
ATOM 556 N N . VAL A 1 71 ? -8.533 -2.524 13.373 1.00 91.06 71 VAL A N 1
ATOM 557 C CA . VAL A 1 71 ? -9.184 -3.411 12.407 1.00 91.06 71 VAL A CA 1
ATOM 558 C C . VAL A 1 71 ? -10.695 -3.426 12.665 1.00 91.06 71 VAL A C 1
ATOM 560 O O . VAL A 1 71 ? -11.116 -3.829 13.752 1.00 91.06 71 VAL A O 1
ATOM 563 N N . PRO A 1 72 ? -11.534 -3.039 11.682 1.00 94.06 72 PRO A N 1
ATOM 564 C CA . PRO A 1 72 ? -12.985 -3.119 11.821 1.00 94.06 72 PRO A CA 1
ATOM 565 C C . PRO A 1 72 ? -13.463 -4.540 12.147 1.00 94.06 72 PRO A C 1
ATOM 567 O O . PRO A 1 72 ? -12.861 -5.529 11.715 1.00 94.06 72 PRO A O 1
ATOM 570 N N . ARG A 1 73 ? -14.575 -4.644 12.887 1.00 92.50 73 ARG A N 1
ATOM 571 C CA . ARG A 1 73 ? -15.097 -5.922 13.404 1.00 92.50 73 ARG A CA 1
ATOM 572 C C . ARG A 1 73 ? -15.367 -6.949 12.306 1.00 92.50 73 ARG A C 1
ATOM 574 O O . ARG A 1 73 ? -15.149 -8.139 12.510 1.00 92.50 73 ARG A O 1
ATOM 581 N N . GLU A 1 74 ? -15.788 -6.502 11.131 1.00 94.69 74 GLU A N 1
ATOM 582 C CA . GLU A 1 74 ? -16.071 -7.338 9.961 1.00 94.69 74 GLU A CA 1
ATOM 583 C C . GLU A 1 74 ? -14.831 -8.117 9.480 1.00 94.69 74 GLU A C 1
ATOM 585 O O . GLU A 1 74 ? -14.949 -9.184 8.867 1.00 94.69 74 GLU A O 1
ATOM 590 N N . TYR A 1 75 ? -13.635 -7.604 9.786 1.00 92.31 75 TYR A N 1
ATOM 591 C CA . TYR A 1 75 ? 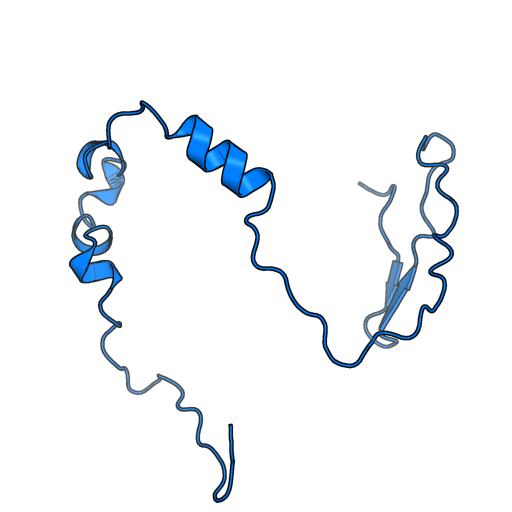-12.351 -8.159 9.367 1.00 92.31 75 TYR A CA 1
ATOM 592 C C . TYR A 1 75 ? -11.608 -8.913 10.473 1.00 92.31 75 TYR A C 1
ATOM 594 O O . TYR A 1 75 ? -10.528 -9.441 10.212 1.00 92.31 75 TYR A O 1
ATOM 602 N N . TRP A 1 76 ? -12.176 -9.060 11.673 1.00 91.75 76 TRP A N 1
ATOM 603 C CA . TRP A 1 76 ? -11.541 -9.827 12.756 1.00 91.75 76 TRP A CA 1
ATOM 604 C C . TRP A 1 76 ? -11.334 -11.308 12.413 1.00 91.75 76 TRP A C 1
ATOM 606 O O . TRP A 1 76 ? -10.366 -11.916 12.859 1.00 91.75 76 TRP A O 1
ATOM 616 N N . LYS A 1 77 ? -12.139 -11.885 11.510 1.00 93.94 77 LYS A N 1
ATOM 617 C CA . LYS A 1 77 ? -11.866 -13.224 10.941 1.00 93.94 77 LYS A CA 1
ATOM 618 C C . LYS A 1 77 ? -10.499 -13.332 10.244 1.00 93.94 77 LYS A C 1
ATOM 620 O O . LYS A 1 77 ? -9.972 -14.428 10.087 1.00 93.94 77 LYS A O 1
ATOM 625 N N . TYR A 1 78 ? -9.932 -12.203 9.824 1.00 91.06 78 TYR A N 1
ATOM 626 C CA . TYR A 1 78 ? -8.635 -12.091 9.164 1.00 91.06 78 TYR A CA 1
ATOM 627 C C . TYR A 1 78 ? -7.592 -11.403 10.046 1.00 91.06 78 TYR A C 1
ATOM 629 O O . TYR A 1 78 ? -6.571 -10.959 9.528 1.00 91.06 78 TYR A O 1
ATOM 637 N N . GLN A 1 79 ? -7.815 -11.328 11.363 1.00 90.12 79 GLN A N 1
ATOM 638 C CA . GLN A 1 79 ? -6.915 -10.666 12.312 1.00 90.12 79 GLN A CA 1
ATOM 639 C C . GLN A 1 79 ? -5.455 -11.107 12.130 1.00 90.12 79 GLN A C 1
ATOM 641 O O . GLN A 1 79 ? -4.558 -10.268 12.093 1.00 90.12 79 GLN A O 1
ATOM 646 N N . ARG A 1 80 ? -5.247 -12.406 11.872 1.00 89.44 80 ARG A N 1
ATOM 647 C CA . ARG A 1 80 ? -3.935 -13.000 11.594 1.00 89.44 80 ARG A CA 1
ATOM 648 C C . ARG A 1 80 ? -3.179 -12.316 10.452 1.00 89.44 80 ARG A C 1
ATOM 650 O O . ARG A 1 80 ? -1.965 -12.273 10.498 1.00 89.44 80 ARG A O 1
ATOM 657 N N . ILE A 1 81 ? -3.854 -11.796 9.425 1.00 87.88 81 ILE A N 1
ATOM 658 C CA . ILE A 1 81 ? -3.210 -11.131 8.273 1.00 87.88 81 ILE A CA 1
ATOM 659 C C . ILE A 1 81 ? -2.626 -9.771 8.678 1.00 87.88 81 ILE A C 1
ATOM 661 O O . ILE A 1 81 ? -1.601 -9.353 8.147 1.00 87.88 81 ILE A O 1
ATOM 665 N N . PHE A 1 82 ? -3.261 -9.098 9.637 1.00 88.56 82 PHE A N 1
ATOM 666 C CA . PHE A 1 82 ? -2.826 -7.798 10.144 1.00 88.56 82 PHE A CA 1
ATOM 667 C C . PHE A 1 82 ? -1.733 -7.912 11.215 1.00 88.56 82 PHE A C 1
ATOM 669 O O . PHE A 1 82 ? -1.138 -6.904 11.598 1.00 88.56 82 PHE A O 1
ATOM 676 N N . GLU A 1 83 ? -1.448 -9.120 11.710 1.00 89.62 83 GLU A N 1
ATOM 677 C CA . GLU A 1 83 ? -0.327 -9.347 12.614 1.00 89.62 83 GLU A CA 1
ATOM 678 C C . GLU A 1 83 ? 0.995 -9.081 11.892 1.00 89.62 83 GLU A C 1
ATOM 680 O O . GLU A 1 83 ? 1.266 -9.636 10.826 1.00 89.62 83 GLU A O 1
ATOM 685 N N . LYS A 1 84 ? 1.869 -8.292 12.525 1.00 87.00 84 LYS A N 1
ATOM 686 C CA . LYS A 1 84 ? 3.174 -7.917 11.965 1.00 87.00 84 LYS A CA 1
ATOM 687 C C . LYS A 1 84 ? 3.959 -9.130 11.450 1.00 87.00 84 LYS A C 1
ATOM 689 O O . LYS A 1 84 ? 4.409 -9.135 10.309 1.00 87.00 84 LYS A O 1
ATOM 694 N N . LYS A 1 85 ? 4.047 -10.187 12.264 1.00 87.62 85 LYS A N 1
ATOM 695 C CA . LYS A 1 85 ? 4.770 -11.417 11.918 1.00 87.62 85 LYS A CA 1
ATOM 696 C C . LYS A 1 85 ? 4.212 -12.085 10.658 1.00 87.62 85 LYS A C 1
ATOM 698 O O . LYS A 1 85 ? 4.984 -12.585 9.855 1.00 87.62 85 LYS A O 1
ATOM 703 N N . ALA A 1 86 ? 2.891 -12.102 10.488 1.00 86.31 86 ALA A N 1
ATOM 704 C CA . ALA A 1 86 ? 2.267 -12.697 9.313 1.00 86.31 86 ALA A CA 1
ATOM 705 C C . ALA A 1 86 ? 2.444 -11.823 8.065 1.00 86.31 86 ALA A C 1
ATOM 707 O O . ALA A 1 86 ? 2.679 -12.365 6.992 1.00 86.31 86 ALA A O 1
ATOM 708 N N . SER A 1 87 ? 2.385 -10.492 8.208 1.00 83.69 87 SER A N 1
ATOM 709 C CA . SER A 1 87 ? 2.597 -9.554 7.094 1.00 83.69 87 SER A CA 1
ATOM 710 C C . SER A 1 87 ? 4.023 -9.570 6.536 1.00 83.69 87 SER A C 1
ATOM 712 O O . SER A 1 87 ? 4.233 -9.259 5.369 1.00 83.69 87 SER A O 1
ATOM 714 N N . GLU A 1 88 ? 4.999 -9.947 7.364 1.00 90.00 88 GLU A N 1
ATOM 715 C CA . GLU A 1 88 ? 6.407 -10.069 6.973 1.00 90.00 88 GLU A CA 1
ATOM 716 C C . GLU A 1 88 ? 6.716 -11.417 6.299 1.00 90.00 88 GLU A C 1
ATOM 718 O O . GLU A 1 88 ? 7.777 -11.582 5.697 1.00 90.00 88 GLU A O 1
ATOM 723 N N . CYS A 1 89 ? 5.809 -12.394 6.385 1.00 89.12 89 CYS A N 1
ATOM 724 C CA . CYS A 1 89 ? 5.975 -13.681 5.726 1.00 89.12 89 CYS A CA 1
ATOM 725 C C . CYS A 1 89 ? 5.478 -13.623 4.280 1.00 89.12 89 CYS A C 1
ATOM 727 O O . CYS A 1 89 ? 4.352 -13.203 4.009 1.00 89.12 89 CYS A O 1
ATOM 729 N N . PHE A 1 90 ? 6.290 -14.135 3.352 1.00 87.12 90 PHE A N 1
ATOM 730 C CA . PHE A 1 90 ? 5.825 -14.369 1.990 1.00 87.12 90 PHE A CA 1
ATOM 731 C C . PHE A 1 90 ? 4.667 -15.379 1.980 1.00 87.12 90 PHE A C 1
ATOM 733 O O . PHE A 1 90 ? 4.661 -16.322 2.782 1.00 87.12 90 PHE A O 1
ATOM 740 N N . PRO A 1 91 ? 3.701 -15.216 1.061 1.00 86.94 91 PRO A N 1
ATOM 741 C CA . PRO A 1 91 ? 2.739 -16.262 0.763 1.00 86.94 91 PRO A CA 1
ATOM 742 C C . PRO A 1 91 ? 3.437 -17.577 0.401 1.00 86.94 91 PRO A C 1
ATOM 744 O O . PRO A 1 91 ? 4.603 -17.607 0.000 1.00 86.94 91 PRO A O 1
ATOM 747 N N . ILE A 1 92 ? 2.704 -18.680 0.526 1.00 89.94 92 ILE A N 1
ATOM 748 C CA . ILE A 1 92 ? 3.193 -19.988 0.087 1.00 89.94 92 ILE A CA 1
ATOM 749 C C . ILE A 1 92 ? 3.422 -19.928 -1.424 1.00 89.94 92 ILE A C 1
ATOM 751 O O . ILE A 1 92 ? 2.552 -19.462 -2.156 1.00 89.94 92 ILE A O 1
ATOM 755 N N . LYS A 1 93 ? 4.578 -20.420 -1.881 1.00 91.19 93 LYS A N 1
ATOM 756 C CA . LYS A 1 93 ? 4.876 -20.496 -3.309 1.00 91.19 93 LYS A CA 1
ATOM 757 C C . LYS A 1 93 ? 3.881 -21.424 -4.003 1.00 91.19 93 LYS A C 1
ATOM 759 O O . LYS A 1 93 ? 3.700 -22.570 -3.584 1.00 91.19 93 LYS A O 1
ATOM 764 N N . HIS A 1 94 ? 3.288 -20.955 -5.086 1.00 89.31 94 HIS A N 1
ATOM 765 C CA . HIS A 1 94 ? 2.357 -21.717 -5.900 1.00 89.31 94 HIS A CA 1
ATOM 766 C C . HIS A 1 94 ? 2.984 -22.180 -7.227 1.00 89.31 94 HIS A C 1
ATOM 768 O O . HIS A 1 94 ? 3.934 -21.565 -7.712 1.00 89.31 94 HIS A O 1
ATOM 774 N N . PRO A 1 95 ? 2.445 -23.240 -7.869 1.00 93.50 95 PRO A N 1
ATOM 775 C CA . PRO A 1 95 ? 2.905 -23.679 -9.191 1.00 93.50 95 PRO A CA 1
ATOM 776 C C . PRO A 1 95 ? 2.753 -22.626 -10.299 1.00 93.50 95 PRO A C 1
ATOM 778 O O . PRO A 1 95 ? 3.429 -22.716 -11.316 1.00 93.50 95 PRO A O 1
ATOM 781 N N . TRP A 1 96 ? 1.862 -21.648 -10.111 1.00 91.94 96 TRP A N 1
ATOM 782 C CA . TRP A 1 96 ? 1.620 -20.541 -11.042 1.00 91.94 96 TRP A CA 1
ATOM 783 C C . TRP A 1 96 ? 2.401 -19.264 -10.692 1.00 91.94 96 TRP A C 1
ATOM 785 O O . TRP A 1 96 ? 2.186 -18.229 -11.325 1.00 91.94 96 TRP A O 1
ATOM 795 N N . ASP A 1 97 ? 3.286 -19.304 -9.692 1.00 91.38 97 ASP A N 1
ATOM 796 C CA . ASP A 1 97 ? 4.182 -18.183 -9.419 1.00 91.38 97 ASP A CA 1
ATOM 797 C C . ASP A 1 97 ? 5.242 -18.100 -10.519 1.00 91.38 97 ASP A C 1
ATOM 799 O O . ASP A 1 97 ? 6.037 -19.020 -10.719 1.00 91.38 97 ASP A O 1
ATOM 803 N N . ASN A 1 98 ? 5.261 -16.975 -11.229 1.00 89.25 98 ASN A N 1
ATOM 804 C CA . ASN A 1 98 ? 6.219 -16.738 -12.302 1.00 89.25 98 ASN A CA 1
ATOM 805 C C . ASN A 1 98 ? 7.615 -16.483 -11.716 1.00 89.25 98 ASN A C 1
ATOM 807 O O . ASN A 1 98 ? 7.795 -15.578 -10.899 1.00 89.25 98 ASN A O 1
ATOM 811 N N . ALA A 1 99 ? 8.610 -17.254 -12.154 1.00 88.7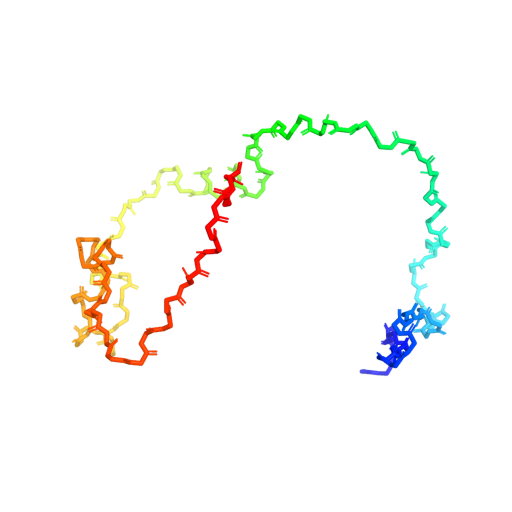5 99 ALA A N 1
ATOM 812 C CA . ALA A 1 99 ? 10.012 -16.978 -11.867 1.00 88.75 99 ALA A CA 1
ATOM 813 C C . ALA A 1 99 ? 10.596 -16.044 -12.939 1.00 88.75 99 ALA A C 1
ATOM 815 O O . ALA A 1 99 ? 10.305 -16.193 -14.125 1.00 88.75 99 ALA A O 1
ATOM 816 N N . ILE A 1 100 ? 11.439 -15.093 -12.528 1.00 86.69 100 ILE A N 1
ATOM 817 C CA . ILE A 1 100 ? 12.269 -14.331 -13.467 1.00 86.69 100 ILE A CA 1
ATOM 818 C C . ILE A 1 100 ? 13.541 -15.144 -13.690 1.00 86.69 100 ILE A C 1
ATOM 82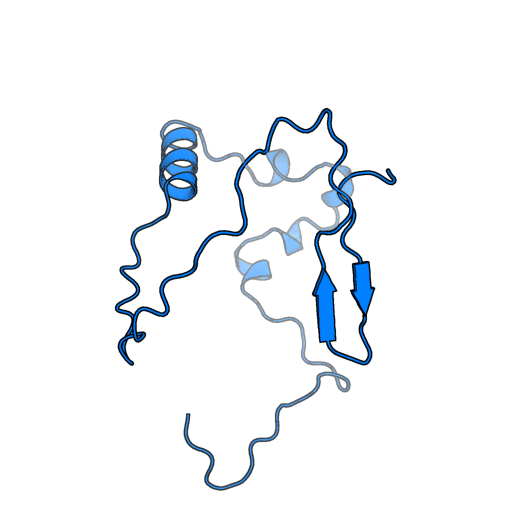0 O O . ILE A 1 100 ? 14.422 -15.184 -12.833 1.00 86.69 100 ILE A O 1
ATOM 824 N N . GLU A 1 101 ? 13.621 -15.812 -14.833 1.00 88.94 101 GLU A N 1
ATOM 825 C CA . GLU A 1 101 ? 14.819 -16.534 -15.249 1.00 88.94 101 GLU A CA 1
ATOM 826 C C . GLU A 1 101 ? 15.778 -15.553 -15.926 1.00 88.94 101 GLU A C 1
ATOM 828 O O . GLU A 1 101 ? 15.519 -15.042 -17.019 1.00 88.94 101 GLU A O 1
ATOM 833 N N . LEU A 1 102 ? 16.881 -15.237 -15.247 1.00 92.19 102 LEU A N 1
ATOM 834 C CA . LEU A 1 102 ? 17.909 -14.372 -15.812 1.00 92.19 102 LEU A CA 1
ATOM 835 C C . LEU A 1 102 ? 18.773 -15.165 -16.793 1.00 92.19 102 LEU A C 1
ATOM 837 O O . LEU A 1 102 ? 1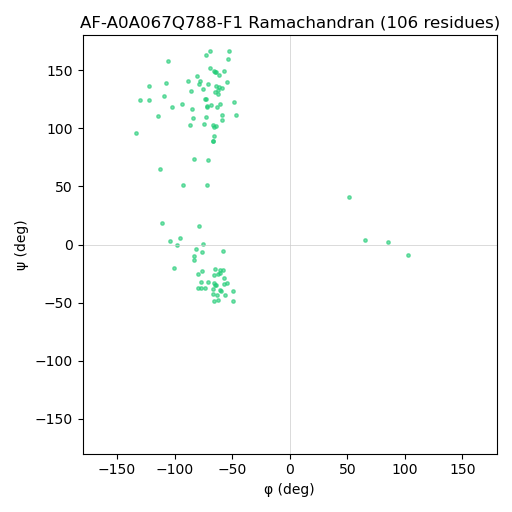9.122 -16.319 -16.548 1.00 92.19 102 LEU A O 1
ATOM 841 N N . LYS A 1 103 ? 19.137 -14.525 -17.907 1.00 93.69 103 LYS A N 1
ATOM 842 C CA . LYS A 1 103 ? 20.064 -15.107 -18.881 1.00 93.69 103 LYS A CA 1
ATOM 843 C C . LYS A 1 103 ? 21.455 -15.263 -18.267 1.00 93.69 103 LYS A C 1
ATOM 845 O O . LYS A 1 103 ? 21.878 -14.458 -17.436 1.00 93.69 103 LYS A O 1
ATOM 850 N N . GLU A 1 104 ? 22.181 -16.273 -18.727 1.00 93.31 104 GLU A N 1
ATOM 851 C CA . GLU A 1 104 ? 23.555 -16.521 -18.302 1.00 93.31 104 GLU A CA 1
ATOM 852 C C . GLU A 1 104 ? 24.461 -15.314 -18.611 1.00 93.31 104 GLU A C 1
ATOM 854 O O . GLU A 1 104 ? 24.378 -14.712 -19.683 1.00 93.31 104 GLU A O 1
ATOM 859 N N . GLY A 1 105 ? 25.293 -14.924 -17.640 1.00 91.94 105 GLY A N 1
ATOM 860 C CA . GLY A 1 105 ? 26.163 -13.746 -17.730 1.00 91.94 105 GLY A CA 1
ATOM 861 C C . GLY A 1 105 ? 25.521 -12.409 -17.330 1.00 91.94 105 GLY A C 1
ATOM 862 O O . GLY A 1 105 ? 26.204 -11.385 -17.395 1.00 91.94 105 GLY A O 1
ATOM 863 N N . TRP A 1 106 ? 24.253 -12.388 -16.897 1.00 90.81 106 TRP A N 1
ATOM 864 C CA . TRP A 1 106 ? 23.621 -11.164 -16.392 1.00 90.81 106 TRP A CA 1
ATOM 865 C C . TRP A 1 106 ? 24.300 -10.659 -15.108 1.00 90.81 106 TRP A C 1
ATOM 867 O O . TRP A 1 106 ? 24.602 -11.441 -14.203 1.00 90.81 106 TRP A O 1
ATOM 877 N N . LYS A 1 107 ? 24.530 -9.342 -15.030 1.00 83.44 107 LYS A N 1
ATOM 878 C CA . LYS A 1 107 ? 25.078 -8.649 -13.857 1.00 83.44 107 LYS A CA 1
ATOM 879 C C . LYS A 1 107 ? 24.096 -7.554 -13.404 1.00 83.44 107 LYS A C 1
ATOM 881 O O . LYS A 1 107 ? 23.575 -6.876 -14.292 1.00 83.44 107 LYS A O 1
ATOM 886 N N . PRO A 1 108 ? 23.846 -7.410 -12.088 1.00 82.38 108 PRO A N 1
ATOM 887 C CA . PRO A 1 108 ? 22.941 -6.399 -11.539 1.00 82.38 108 PRO A CA 1
ATOM 888 C C . PRO A 1 108 ? 23.410 -4.961 -11.744 1.00 82.38 108 PRO A C 1
ATOM 890 O O . PRO A 1 108 ? 24.643 -4.746 -11.801 1.00 82.38 108 PRO A O 1
#